Protein AF-A0A933L373-F1 (afdb_monomer_lite)

Secondary structure (DSSP, 8-state):
----------------EEEPPPSSHHHHHHHHHHHHHH----STTPEEEEEEEEEEEEE-S-TTSSS--EEEEEEEEEEEEEE-TTS-EEEEEEEEEEEEEEE-S-HHHHHHHHHHHHHHHHHHHHHHHHHHHHHHHH-

Organism: NCBI:txid1228055

Sequence (139 aa):
MTPVYGNYGLGAHRVQVAYDAPNNRLEQVIYNDLALKLGKDQGEGAAKLSVSASQATRALTNDTVTSPAAQRQMTVTARVTLVGPDGQVLYSGTLSQSADYTL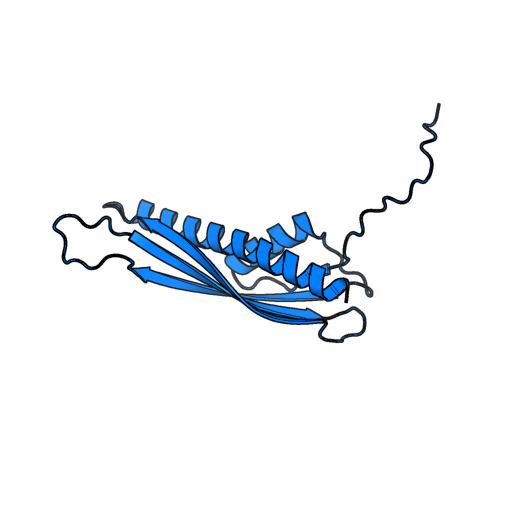GAQAFANQEAAANAAENAAKLLADTIRLEALAALVR

InterPro domains:
  IPR007485 LPS-assembly lipoprotein LptE [PF04390] (14-129)

Structure (mmCIF, N/CA/C/O backbone):
data_AF-A0A933L373-F1
#
_entry.id   AF-A0A933L373-F1
#
loop_
_atom_site.group_PDB
_atom_site.id
_atom_site.type_symbol
_atom_site.label_atom_id
_atom_site.label_alt_id
_atom_site.label_comp_id
_atom_site.label_asym_id
_atom_site.label_entity_id
_atom_site.label_seq_id
_atom_site.pdbx_PDB_ins_code
_atom_site.Cartn_x
_atom_site.Cartn_y
_atom_site.Cartn_z
_atom_site.occupancy
_atom_site.B_iso_or_equiv
_atom_site.auth_seq_id
_atom_site.auth_comp_id
_atom_site.auth_asym_id
_atom_site.auth_atom_id
_atom_site.pdbx_PDB_model_num
ATOM 1 N N . MET A 1 1 ? -25.864 38.386 8.464 1.00 39.56 1 MET A N 1
ATOM 2 C CA . MET A 1 1 ? -26.497 37.222 7.812 1.00 39.56 1 MET A CA 1
ATOM 3 C C . MET A 1 1 ? -25.599 36.021 8.031 1.00 39.56 1 MET A C 1
ATOM 5 O O . MET A 1 1 ? -24.510 35.983 7.480 1.00 39.56 1 MET A O 1
ATOM 9 N N . THR A 1 2 ? -26.002 35.111 8.908 1.00 52.22 2 THR A N 1
ATOM 10 C CA . THR A 1 2 ? -25.317 33.845 9.187 1.00 52.22 2 THR A CA 1
ATOM 11 C C . THR A 1 2 ? -26.071 32.741 8.452 1.00 52.22 2 THR A C 1
ATOM 13 O O . THR A 1 2 ? -27.293 32.666 8.600 1.00 52.22 2 THR A O 1
ATOM 16 N N . PRO A 1 3 ? -25.419 31.915 7.617 1.00 51.16 3 PRO A N 1
ATOM 17 C CA . PRO A 1 3 ? -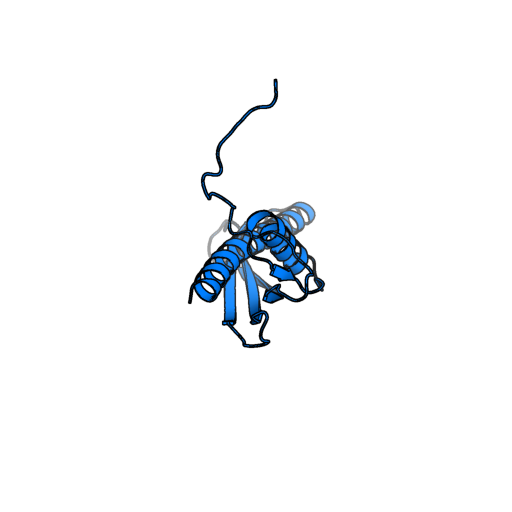26.137 30.853 6.938 1.00 51.16 3 PRO A CA 1
ATOM 18 C C . PRO A 1 3 ? -26.542 29.778 7.949 1.00 51.16 3 PRO A C 1
ATOM 20 O O . PRO A 1 3 ? -25.711 29.099 8.548 1.00 51.16 3 PRO A O 1
ATOM 23 N N . VAL A 1 4 ? -27.857 29.658 8.115 1.00 49.53 4 VAL A N 1
ATOM 24 C CA . VAL A 1 4 ? -28.554 28.538 8.739 1.00 49.53 4 VAL A CA 1
ATOM 25 C C . VAL A 1 4 ? -28.604 27.425 7.696 1.00 49.53 4 VAL A C 1
ATOM 27 O O . VAL A 1 4 ? -29.513 27.384 6.872 1.00 49.53 4 VAL A O 1
ATOM 30 N N . TYR A 1 5 ? -27.614 26.535 7.710 1.00 46.94 5 TYR A N 1
ATOM 31 C CA . TYR A 1 5 ? -27.787 25.202 7.143 1.00 46.94 5 TYR A CA 1
ATOM 32 C C . TYR A 1 5 ? -27.961 24.233 8.292 1.00 46.94 5 TYR A C 1
ATOM 34 O O . TYR A 1 5 ? -27.081 24.044 9.131 1.00 46.94 5 TYR A O 1
ATOM 42 N N . GLY A 1 6 ? -29.173 23.692 8.336 1.00 38.34 6 GLY A N 1
ATOM 43 C CA . GLY A 1 6 ? -29.575 22.669 9.266 1.00 38.34 6 GLY A CA 1
ATOM 44 C C . GLY A 1 6 ? -28.588 21.513 9.270 1.00 38.34 6 GLY A C 1
ATOM 45 O O . GLY A 1 6 ? -28.126 21.037 8.235 1.00 38.34 6 GLY A O 1
ATOM 46 N N . ASN A 1 7 ? -28.323 21.093 10.495 1.00 47.06 7 ASN A N 1
ATOM 47 C CA . ASN A 1 7 ? -27.933 19.769 10.924 1.00 47.06 7 ASN A CA 1
ATOM 48 C C . ASN A 1 7 ? -28.690 18.668 10.149 1.00 47.06 7 ASN A C 1
ATOM 50 O O . ASN A 1 7 ? -29.680 18.124 10.630 1.00 47.06 7 ASN A O 1
ATOM 54 N N . TYR A 1 8 ? -28.221 18.347 8.946 1.00 43.00 8 TYR A N 1
ATOM 55 C CA . TYR A 1 8 ? -28.430 17.052 8.319 1.00 43.00 8 TYR A CA 1
ATOM 56 C C . TYR A 1 8 ? -27.167 16.244 8.587 1.00 43.00 8 TYR A C 1
ATOM 58 O O . TYR A 1 8 ? -26.082 16.621 8.146 1.00 43.00 8 TYR A O 1
ATOM 66 N N . GLY A 1 9 ? -27.317 15.176 9.372 1.00 46.06 9 GLY A N 1
ATOM 67 C CA . GLY A 1 9 ? -26.273 14.240 9.776 1.00 46.06 9 GLY A CA 1
ATOM 68 C C . GLY A 1 9 ? -25.569 13.577 8.595 1.00 46.06 9 GLY A C 1
ATOM 69 O O . GLY A 1 9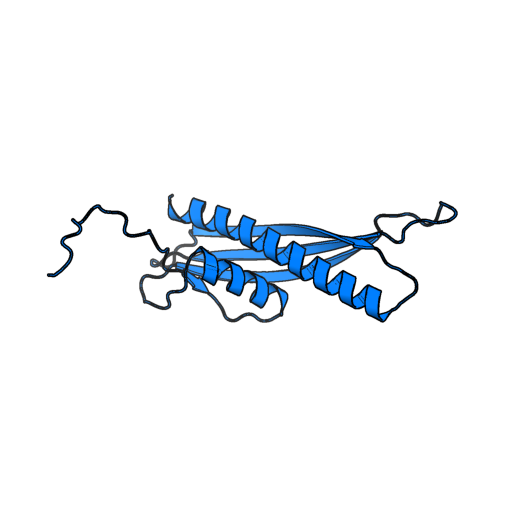 ? -25.813 12.422 8.275 1.00 46.06 9 GLY A O 1
ATOM 70 N N . LEU A 1 10 ? -24.652 14.318 7.988 1.00 42.75 10 LEU A N 1
ATOM 71 C CA . LEU A 1 10 ? -23.608 13.851 7.087 1.00 42.75 10 LEU A CA 1
ATOM 72 C C . LEU A 1 10 ? -22.263 14.274 7.682 1.00 42.75 10 LEU A C 1
ATOM 74 O O . LEU A 1 10 ? -21.397 14.836 7.014 1.00 42.75 10 LEU A O 1
ATOM 78 N N . GLY A 1 11 ? -22.092 14.025 8.982 1.00 41.50 11 GLY A N 1
ATOM 79 C CA . GLY A 1 11 ? -20.763 13.883 9.544 1.00 41.50 11 GLY A CA 1
ATOM 80 C C . GLY A 1 11 ? -20.151 12.685 8.842 1.00 41.50 11 GLY A C 1
ATOM 81 O O . GLY A 1 11 ? -20.483 11.546 9.170 1.00 41.50 11 GLY A O 1
ATOM 82 N N . ALA A 1 12 ? -19.345 12.948 7.812 1.00 47.59 12 ALA A N 1
ATOM 83 C CA . ALA A 1 12 ? -18.461 11.961 7.223 1.00 47.59 12 ALA A CA 1
ATOM 84 C C . ALA A 1 12 ? -17.892 11.139 8.379 1.00 47.59 12 ALA A C 1
ATOM 86 O O . ALA A 1 12 ? -17.247 11.716 9.260 1.00 47.59 12 ALA A O 1
ATOM 87 N N . HIS A 1 13 ? -18.202 9.841 8.423 1.00 48.91 13 HIS A N 1
ATOM 88 C CA . HIS A 1 13 ? -17.555 8.902 9.330 1.00 48.91 13 HIS A CA 1
ATOM 89 C C . HIS A 1 13 ? -16.083 8.857 8.910 1.00 48.91 13 HIS A C 1
ATOM 91 O O . HIS A 1 13 ? -15.649 7.967 8.185 1.00 48.91 13 HIS A O 1
ATOM 97 N N . ARG A 1 14 ? -15.325 9.898 9.270 1.00 58.38 14 ARG A N 1
ATOM 98 C CA . ARG A 1 14 ? -13.876 9.901 9.196 1.00 58.38 14 ARG A CA 1
ATOM 99 C C . ARG A 1 14 ? -13.462 8.864 10.209 1.00 58.38 14 ARG A C 1
ATOM 101 O O . ARG A 1 14 ? -13.594 9.081 11.411 1.00 58.38 14 ARG A O 1
ATOM 108 N N . VAL A 1 15 ? -13.070 7.712 9.690 1.00 65.75 15 VAL A N 1
ATOM 109 C CA . VAL A 1 15 ? -12.540 6.642 10.507 1.00 65.75 15 VAL A CA 1
ATOM 110 C C . VAL A 1 15 ? -11.288 7.194 11.173 1.00 65.75 15 VAL A C 1
ATOM 112 O O . VAL A 1 15 ? -10.361 7.652 10.506 1.00 65.75 15 VAL A O 1
ATOM 115 N N . GLN A 1 16 ? -11.284 7.190 12.498 1.00 77.06 16 GLN A N 1
ATOM 116 C CA . GLN A 1 16 ? -10.113 7.571 13.269 1.00 77.06 16 GLN A CA 1
ATOM 117 C C . GLN A 1 16 ? -9.105 6.428 13.149 1.00 77.06 16 GLN A C 1
ATOM 119 O O . GLN A 1 16 ? -9.263 5.394 13.796 1.00 77.06 16 GLN A O 1
ATOM 124 N N . VAL A 1 17 ? -8.124 6.582 12.256 1.00 84.75 17 VAL A N 1
ATOM 125 C CA . VAL A 1 17 ? -7.064 5.590 12.034 1.00 84.75 17 VAL A CA 1
ATOM 126 C C . VAL A 1 17 ? -5.708 6.197 12.371 1.00 84.75 17 VAL A C 1
ATOM 128 O O . VAL A 1 17 ? -5.315 7.221 11.800 1.00 84.75 17 VAL A O 1
ATOM 131 N N . ALA A 1 18 ? -4.990 5.530 13.268 1.00 90.00 18 ALA A N 1
ATOM 132 C CA . ALA A 1 18 ? -3.587 5.771 13.559 1.00 90.00 18 ALA A CA 1
ATOM 133 C C . ALA A 1 18 ? -2.726 4.848 12.688 1.00 90.00 18 ALA A C 1
ATOM 135 O O . ALA A 1 18 ? -3.032 3.668 12.536 1.00 90.00 18 ALA A O 1
ATOM 136 N N . TYR A 1 19 ? -1.634 5.367 12.132 1.00 90.44 19 TYR A N 1
ATOM 137 C CA . TYR A 1 19 ? -0.719 4.603 11.276 1.00 90.44 19 TYR A CA 1
ATOM 138 C C . TYR A 1 19 ? 0.641 4.473 11.954 1.00 90.44 19 TYR A C 1
ATOM 140 O O . TYR A 1 19 ? 1.120 5.436 12.560 1.00 90.44 19 TYR A O 1
ATOM 148 N N . ASP A 1 20 ? 1.283 3.314 11.817 1.00 90.38 20 ASP A N 1
ATOM 149 C CA . ASP A 1 20 ? 2.674 3.148 12.245 1.00 90.38 20 ASP A CA 1
ATOM 150 C C . ASP A 1 20 ? 3.649 3.978 11.394 1.00 90.38 20 ASP A C 1
ATOM 152 O O . ASP A 1 20 ? 3.341 4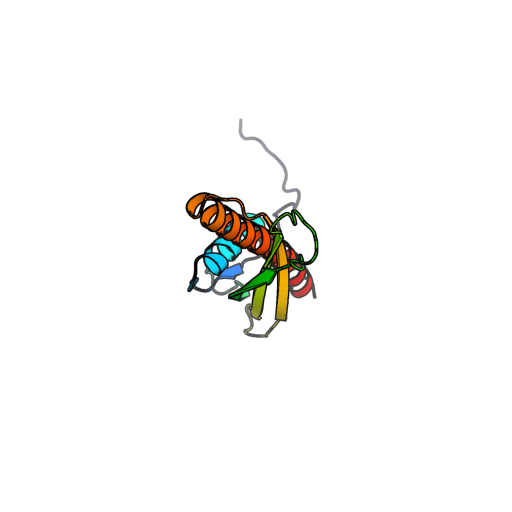.444 10.293 1.00 90.38 20 ASP A O 1
ATOM 156 N N . ALA A 1 21 ? 4.863 4.167 11.913 1.00 89.94 21 ALA A N 1
ATOM 157 C CA . ALA A 1 21 ? 5.930 4.805 11.155 1.00 89.94 21 ALA A CA 1
ATOM 158 C C . ALA A 1 21 ? 6.338 3.918 9.957 1.00 89.94 21 ALA A C 1
ATOM 160 O O . ALA A 1 21 ? 6.596 2.728 10.151 1.00 89.94 21 ALA A O 1
ATOM 161 N N . PRO A 1 22 ? 6.418 4.466 8.728 1.00 91.94 22 PRO A N 1
ATOM 162 C CA . PRO A 1 22 ? 6.892 3.709 7.575 1.00 91.94 22 PRO A CA 1
ATOM 163 C C . PRO A 1 22 ? 8.391 3.422 7.685 1.00 91.94 22 PRO A C 1
ATOM 165 O O . PRO A 1 22 ? 9.183 4.319 7.969 1.00 91.94 22 PRO A O 1
ATOM 168 N N . ASN A 1 23 ? 8.784 2.190 7.375 1.00 93.31 23 ASN A N 1
ATOM 169 C CA . ASN A 1 23 ? 10.180 1.746 7.334 1.00 93.31 23 ASN A CA 1
ATOM 170 C C . ASN A 1 23 ? 10.784 1.850 5.930 1.00 93.31 23 ASN A C 1
ATOM 172 O O . ASN A 1 23 ? 12.003 1.825 5.770 1.00 93.31 23 ASN A O 1
ATOM 176 N N . ASN A 1 24 ? 9.945 1.941 4.895 1.00 93.38 24 ASN A N 1
ATOM 177 C CA . ASN A 1 24 ? 10.385 2.060 3.510 1.00 93.38 24 ASN A CA 1
ATOM 178 C C . ASN A 1 24 ? 9.451 2.950 2.674 1.00 93.38 24 ASN A C 1
ATOM 180 O O . ASN A 1 24 ? 8.378 3.372 3.111 1.00 93.38 24 ASN A O 1
ATOM 184 N N . ARG A 1 25 ? 9.876 3.236 1.438 1.00 92.56 25 ARG A N 1
ATOM 185 C CA . ARG A 1 25 ? 9.143 4.098 0.504 1.00 92.56 25 ARG A CA 1
ATOM 186 C C . ARG A 1 25 ? 7.758 3.551 0.141 1.00 92.56 25 ARG A C 1
ATOM 188 O O . ARG A 1 25 ? 6.831 4.342 0.011 1.00 92.56 25 ARG A O 1
ATOM 195 N N . LEU A 1 26 ? 7.598 2.236 -0.002 1.00 92.44 26 LEU A N 1
ATOM 196 C CA . LEU A 1 26 ? 6.309 1.625 -0.347 1.00 92.44 26 LEU A CA 1
ATOM 197 C C . LEU A 1 26 ? 5.304 1.799 0.788 1.00 92.44 26 LEU A C 1
ATOM 199 O O . LEU A 1 26 ? 4.180 2.224 0.548 1.00 92.44 26 LEU A O 1
ATOM 203 N N . GLU A 1 27 ? 5.729 1.538 2.025 1.00 94.06 27 GLU A N 1
ATOM 204 C CA . GLU A 1 27 ? 4.922 1.771 3.226 1.00 94.06 27 GLU A CA 1
ATOM 205 C C . GLU A 1 27 ? 4.527 3.245 3.333 1.00 94.06 27 GLU A C 1
ATOM 207 O O . GLU A 1 27 ? 3.367 3.555 3.585 1.00 94.06 27 GLU A O 1
ATOM 212 N N . GLN A 1 28 ? 5.457 4.166 3.052 1.00 94.50 28 GLN A N 1
ATOM 213 C CA . GLN A 1 28 ? 5.161 5.598 3.029 1.00 94.50 28 GLN A CA 1
ATOM 214 C C . GLN A 1 28 ? 4.094 5.950 1.979 1.00 94.50 28 GLN A C 1
ATOM 216 O O . GLN A 1 28 ? 3.183 6.721 2.273 1.00 94.50 28 GLN A O 1
ATOM 221 N N . VAL A 1 29 ? 4.190 5.400 0.764 1.00 94.44 29 VAL A N 1
ATOM 222 C CA . VAL A 1 29 ? 3.193 5.613 -0.300 1.00 94.44 29 VAL A CA 1
ATOM 223 C C . VAL A 1 29 ? 1.830 5.065 0.122 1.00 94.44 29 VAL A C 1
ATOM 225 O O . VAL A 1 29 ? 0.834 5.774 -0.013 1.00 94.44 29 VAL A O 1
ATOM 228 N N . ILE A 1 30 ? 1.791 3.854 0.687 1.00 92.69 30 ILE A N 1
ATOM 229 C CA . ILE A 1 30 ? 0.559 3.222 1.172 1.00 92.69 30 ILE A CA 1
ATOM 230 C C . ILE A 1 30 ? -0.079 4.066 2.279 1.00 92.69 30 ILE A C 1
ATOM 232 O O . ILE A 1 30 ? -1.253 4.412 2.183 1.00 92.69 30 ILE A O 1
ATOM 236 N N . TYR A 1 31 ? 0.679 4.456 3.306 1.00 94.00 31 TYR A N 1
ATOM 237 C CA . TYR A 1 31 ? 0.147 5.264 4.404 1.00 94.00 31 TYR A CA 1
ATOM 238 C C . TYR A 1 31 ? -0.299 6.652 3.965 1.00 94.00 31 TYR A C 1
ATOM 240 O O . TYR A 1 31 ? -1.310 7.134 4.463 1.00 94.00 31 TYR A O 1
ATOM 248 N N . ASN A 1 32 ? 0.411 7.299 3.039 1.00 92.75 32 ASN A N 1
ATOM 249 C CA . ASN A 1 32 ? -0.008 8.599 2.521 1.00 92.75 32 ASN A CA 1
ATOM 250 C C . ASN A 1 32 ? -1.347 8.497 1.783 1.00 92.75 32 ASN A C 1
ATOM 252 O O . ASN A 1 32 ? -2.228 9.326 2.006 1.00 92.75 32 ASN A O 1
ATOM 256 N N . ASP A 1 33 ? -1.516 7.479 0.938 1.00 92.31 33 ASP A N 1
ATOM 257 C CA . ASP A 1 33 ? -2.767 7.258 0.211 1.00 92.31 33 ASP A CA 1
ATOM 258 C C . ASP A 1 33 ? -3.929 6.932 1.167 1.00 92.31 33 ASP A C 1
ATOM 260 O O . ASP A 1 33 ? -5.008 7.522 1.073 1.00 92.31 33 ASP A O 1
ATOM 264 N N . LEU A 1 34 ? -3.684 6.076 2.163 1.00 90.62 34 LEU A N 1
ATOM 265 C CA . LEU A 1 34 ? -4.671 5.743 3.189 1.00 90.62 34 LEU A CA 1
ATOM 266 C C . LEU A 1 34 ? -5.033 6.949 4.058 1.00 90.62 34 LEU A C 1
ATOM 268 O O . LEU A 1 34 ? -6.214 7.211 4.259 1.00 90.62 34 LEU A O 1
ATOM 272 N N . ALA A 1 35 ? -4.054 7.728 4.515 1.00 89.75 35 ALA A N 1
ATOM 273 C CA . ALA A 1 35 ? -4.293 8.920 5.324 1.00 89.75 35 ALA A CA 1
ATOM 274 C C . ALA A 1 35 ? -5.102 9.983 4.566 1.00 89.75 35 ALA A C 1
ATOM 276 O O . ALA A 1 35 ? -5.935 10.660 5.169 1.00 89.75 35 ALA A O 1
ATOM 277 N N . LEU A 1 36 ? -4.904 10.109 3.249 1.00 88.88 36 LEU A N 1
ATOM 278 C CA . LEU A 1 36 ? -5.710 10.986 2.396 1.00 88.88 36 LEU A CA 1
ATOM 279 C C . LEU A 1 36 ? -7.165 10.506 2.276 1.00 88.88 36 LEU A C 1
ATOM 281 O O . LEU A 1 36 ? -8.074 11.333 2.230 1.00 88.88 36 LEU A O 1
ATOM 285 N N . LYS A 1 37 ? -7.395 9.187 2.220 1.00 87.44 37 LYS A N 1
ATOM 286 C CA . LYS A 1 37 ? -8.718 8.596 1.947 1.00 87.44 37 LYS A CA 1
ATOM 287 C C . LYS A 1 37 ? -9.541 8.280 3.200 1.00 87.44 37 LYS A C 1
ATOM 289 O O . LYS A 1 37 ? -10.756 8.450 3.172 1.00 87.44 37 LYS A O 1
ATOM 294 N N . LEU A 1 38 ? -8.913 7.790 4.265 1.00 84.56 38 LEU A N 1
ATOM 295 C CA . LEU A 1 38 ? -9.554 7.419 5.535 1.00 84.56 38 LEU A CA 1
ATOM 296 C C . LEU A 1 38 ? -9.453 8.532 6.585 1.00 84.56 38 LEU A C 1
ATOM 298 O O . LEU A 1 38 ? -10.280 8.600 7.490 1.00 84.56 38 LEU A O 1
ATOM 302 N N . GLY A 1 39 ? -8.485 9.435 6.430 1.00 83.12 39 GLY A N 1
ATOM 303 C CA . GLY A 1 39 ? -8.094 10.384 7.462 1.00 83.12 39 GLY A CA 1
ATOM 304 C C . GLY A 1 39 ? -6.960 9.838 8.328 1.00 83.12 39 GLY A C 1
ATOM 305 O O . GLY A 1 39 ? -6.531 8.690 8.191 1.00 83.12 39 GLY A O 1
ATOM 306 N N . LYS A 1 40 ? -6.451 10.701 9.207 1.00 81.38 40 LYS A N 1
ATOM 307 C CA . LYS A 1 40 ? -5.414 10.388 10.189 1.00 81.38 40 LYS A CA 1
ATOM 308 C C . LYS A 1 40 ? -5.845 10.940 11.537 1.00 81.38 40 LYS A C 1
ATOM 310 O O . LYS A 1 40 ? -6.094 12.139 11.643 1.00 81.38 40 LYS A O 1
ATOM 315 N N . ASP A 1 41 ? -5.894 10.072 12.536 1.00 78.75 41 ASP A N 1
ATOM 316 C CA . ASP A 1 41 ? -6.152 10.441 13.922 1.00 78.75 41 ASP A CA 1
ATOM 317 C C . ASP A 1 41 ? -5.155 9.714 14.831 1.00 78.75 41 ASP A C 1
ATOM 319 O O . ASP A 1 41 ? -4.789 8.572 14.573 1.00 78.75 41 ASP A O 1
ATOM 323 N N . GLN A 1 42 ? -4.662 10.407 15.850 1.00 69.50 42 GLN A N 1
ATOM 324 C CA . GLN A 1 42 ? -3.712 9.888 16.842 1.00 69.50 42 GLN A CA 1
ATOM 325 C C . GLN A 1 42 ? -4.342 9.872 18.246 1.00 69.50 42 GLN A C 1
ATOM 327 O O . GLN A 1 42 ? -3.630 9.711 19.236 1.00 69.50 42 GLN A O 1
ATOM 332 N N . GLY A 1 43 ? -5.654 10.111 18.345 1.00 69.94 43 GLY A N 1
ATOM 333 C CA . GLY A 1 43 ? -6.400 10.059 19.594 1.00 69.94 43 GLY A CA 1
ATOM 334 C C . GLY A 1 43 ? -6.524 8.644 20.161 1.00 69.94 43 GLY A C 1
ATOM 335 O O . GLY A 1 43 ? -6.408 7.648 19.453 1.00 69.94 43 GLY A O 1
ATOM 336 N N . GLU A 1 44 ? -6.818 8.567 21.456 1.00 63.66 44 GLU A N 1
ATOM 337 C CA . GLU A 1 44 ? -6.924 7.320 22.233 1.00 63.66 44 GLU A CA 1
ATOM 338 C C . GLU A 1 44 ? -8.068 6.394 21.759 1.00 63.66 44 GLU A C 1
ATOM 340 O O . GLU A 1 44 ? -8.102 5.219 22.104 1.00 63.66 44 GLU A O 1
ATOM 345 N N . GLY A 1 45 ? -8.985 6.910 20.930 1.00 72.12 45 GLY A N 1
ATOM 346 C CA . GLY A 1 45 ? -10.085 6.165 20.309 1.00 72.12 45 GLY A CA 1
ATOM 347 C C . GLY A 1 45 ? -9.833 5.702 18.868 1.00 72.12 45 GLY A C 1
ATOM 348 O O . GLY A 1 45 ? -10.760 5.194 18.240 1.00 72.12 45 GLY A O 1
ATOM 349 N N . ALA A 1 46 ? -8.630 5.897 18.317 1.00 83.12 46 ALA A N 1
ATOM 350 C CA . ALA A 1 46 ? -8.327 5.552 16.930 1.00 83.12 46 ALA A CA 1
ATOM 351 C C . ALA A 1 46 ? -7.935 4.073 16.770 1.00 83.12 46 ALA A C 1
ATOM 353 O O . ALA A 1 46 ? -7.136 3.536 17.536 1.00 83.12 46 ALA A O 1
ATOM 354 N N . ALA A 1 47 ? -8.440 3.424 15.718 1.00 87.00 47 ALA A N 1
ATOM 355 C CA . ALA A 1 47 ? -7.964 2.104 15.322 1.00 87.00 47 ALA A CA 1
ATOM 356 C C . ALA A 1 47 ? -6.533 2.214 14.776 1.00 87.00 47 ALA A C 1
ATOM 358 O O . ALA A 1 47 ? -6.226 3.102 13.981 1.00 87.00 47 ALA A O 1
ATOM 359 N N . LYS A 1 48 ? -5.644 1.310 15.175 1.00 91.12 48 LYS A N 1
ATOM 360 C CA . LYS A 1 48 ? -4.248 1.304 14.744 1.00 91.12 48 LYS A CA 1
ATOM 361 C C . LYS A 1 48 ? -4.053 0.390 13.535 1.00 91.12 48 LYS A C 1
ATOM 363 O O . LYS A 1 48 ? -4.297 -0.810 13.623 1.00 91.12 48 LYS A O 1
ATOM 368 N N . LEU A 1 49 ? -3.565 0.945 12.427 1.00 91.81 49 LEU A N 1
ATOM 369 C CA . LEU A 1 49 ? -3.213 0.221 11.211 1.00 91.81 49 LEU A CA 1
ATOM 370 C C . LEU A 1 49 ? -1.691 0.102 11.060 1.00 91.81 49 LEU A C 1
ATOM 372 O O . LEU A 1 49 ? -0.976 1.094 10.899 1.00 91.81 49 LEU A O 1
ATOM 376 N N . SER A 1 50 ? -1.220 -1.139 11.029 1.00 93.69 50 SER A N 1
ATOM 377 C CA . SER A 1 50 ? 0.171 -1.506 10.780 1.00 93.69 50 SER A CA 1
ATOM 378 C C . SER A 1 50 ? 0.287 -2.185 9.418 1.00 93.69 50 SER A C 1
ATOM 380 O O . SER A 1 50 ? -0.405 -3.165 9.139 1.00 93.69 50 SER A O 1
ATOM 382 N N . VAL A 1 51 ? 1.183 -1.683 8.574 1.00 94.31 51 VAL A N 1
ATOM 383 C CA . VAL A 1 51 ? 1.493 -2.220 7.246 1.00 94.31 51 VAL A CA 1
ATOM 384 C C . VAL A 1 51 ? 2.996 -2.453 7.147 1.00 94.31 51 VAL A C 1
ATOM 386 O O . VAL A 1 51 ? 3.789 -1.549 7.394 1.00 94.31 51 VAL A O 1
ATOM 389 N N . SER A 1 52 ? 3.384 -3.661 6.746 1.00 95.44 52 SER A N 1
ATOM 390 C CA . SER A 1 52 ? 4.762 -3.991 6.382 1.00 95.44 52 SER A CA 1
ATOM 391 C C . SER A 1 52 ? 4.798 -4.478 4.942 1.00 95.44 52 SER A C 1
ATOM 393 O O . SER A 1 52 ? 4.173 -5.494 4.634 1.00 95.44 52 SER A O 1
ATOM 395 N N . ALA A 1 53 ? 5.491 -3.750 4.064 1.00 93.19 53 ALA A N 1
ATOM 396 C CA . ALA A 1 53 ? 5.461 -3.988 2.621 1.00 93.19 53 ALA A CA 1
ATOM 397 C C . ALA A 1 53 ? 6.829 -4.387 2.056 1.00 93.19 53 ALA A C 1
ATOM 399 O O . ALA A 1 53 ? 7.862 -3.832 2.426 1.00 93.19 53 ALA A O 1
ATOM 400 N N . SER A 1 54 ? 6.819 -5.319 1.105 1.00 92.81 54 SER A N 1
ATOM 401 C CA . SER A 1 54 ? 7.976 -5.762 0.329 1.00 92.81 54 SER A CA 1
ATOM 402 C C . SER A 1 54 ? 7.643 -5.807 -1.164 1.00 92.81 54 SER A C 1
ATOM 404 O O . SER A 1 54 ? 6.477 -5.880 -1.554 1.00 92.81 54 SER A O 1
ATOM 406 N N . GLN A 1 55 ? 8.670 -5.753 -2.012 1.00 91.50 55 GLN A N 1
ATOM 407 C CA . GLN A 1 55 ? 8.525 -5.832 -3.466 1.00 91.50 55 GLN A CA 1
ATOM 408 C C . GLN A 1 55 ? 9.359 -6.970 -4.053 1.00 91.50 55 GLN A C 1
ATOM 410 O O . GLN A 1 55 ? 10.456 -7.262 -3.578 1.00 91.50 55 GLN A O 1
ATOM 415 N N . ALA A 1 56 ? 8.850 -7.575 -5.120 1.00 90.00 56 ALA A N 1
ATOM 416 C CA . ALA A 1 56 ? 9.531 -8.588 -5.909 1.00 90.00 56 ALA A CA 1
ATOM 417 C C . ALA A 1 56 ? 9.302 -8.333 -7.401 1.00 90.00 56 ALA A C 1
ATOM 419 O O . ALA A 1 56 ? 8.245 -7.858 -7.811 1.00 90.00 56 ALA A O 1
ATOM 420 N N . THR A 1 57 ? 10.285 -8.674 -8.229 1.00 87.81 57 THR A N 1
ATOM 421 C CA . THR A 1 57 ? 10.191 -8.542 -9.686 1.00 87.81 57 THR A CA 1
ATOM 422 C C . THR A 1 57 ? 10.348 -9.902 -10.347 1.00 87.81 57 THR A C 1
ATOM 424 O O . THR A 1 57 ? 11.233 -10.668 -9.970 1.00 87.81 57 THR A O 1
ATOM 427 N N . ARG A 1 58 ? 9.540 -10.181 -11.373 1.00 87.38 58 ARG A N 1
ATOM 428 C CA . ARG A 1 58 ? 9.697 -11.357 -12.242 1.00 87.38 58 ARG A CA 1
ATOM 429 C C . ARG A 1 58 ? 9.642 -10.982 -13.721 1.00 87.38 58 ARG A C 1
ATOM 431 O O . ARG A 1 58 ? 8.959 -10.029 -14.088 1.00 87.38 58 ARG A O 1
ATOM 438 N N . ALA A 1 59 ? 10.357 -11.721 -14.564 1.00 81.38 59 ALA A N 1
ATOM 439 C CA . ALA A 1 59 ? 10.216 -11.614 -16.016 1.00 81.38 59 ALA A CA 1
ATOM 440 C C . ALA A 1 59 ? 8.904 -12.278 -16.461 1.00 81.38 59 ALA A C 1
ATOM 442 O O . ALA A 1 59 ? 8.549 -13.335 -15.940 1.00 81.38 59 ALA A O 1
ATOM 443 N N . LEU A 1 60 ? 8.183 -11.642 -17.389 1.00 77.38 60 LEU A N 1
ATOM 444 C CA . LEU A 1 60 ? 6.952 -12.190 -17.973 1.00 77.38 60 LEU A CA 1
ATOM 445 C C . LEU A 1 60 ? 7.185 -12.827 -19.348 1.00 77.38 60 LEU A C 1
ATOM 447 O O . LEU A 1 60 ? 6.357 -13.612 -19.805 1.00 77.38 60 LEU A O 1
ATOM 451 N N . THR A 1 61 ? 8.299 -12.506 -20.004 1.00 68.00 61 THR A N 1
ATOM 452 C CA . THR A 1 61 ? 8.657 -13.038 -21.320 1.00 68.00 61 THR A CA 1
ATOM 453 C C . THR A 1 61 ? 9.809 -14.036 -21.211 1.00 68.00 61 THR A C 1
ATOM 455 O O . THR A 1 61 ? 10.726 -13.858 -20.411 1.00 68.00 61 THR A O 1
ATOM 458 N N . ASN A 1 62 ? 9.735 -15.108 -22.006 1.00 57.03 62 ASN A N 1
ATOM 459 C CA . ASN A 1 62 ? 10.847 -16.030 -22.238 1.00 57.03 62 ASN A CA 1
ATOM 460 C C . ASN A 1 62 ? 11.611 -15.569 -23.488 1.00 57.03 62 ASN A C 1
ATOM 462 O O . ASN A 1 62 ? 10.987 -15.202 -24.485 1.00 57.03 62 ASN A O 1
ATOM 466 N N . ASP A 1 63 ? 12.944 -15.638 -23.459 1.00 53.91 63 ASP A N 1
ATOM 467 C CA . ASP A 1 63 ? 13.867 -15.154 -24.508 1.00 53.91 63 ASP A CA 1
ATOM 468 C C . ASP A 1 63 ? 13.793 -15.925 -25.850 1.00 53.91 63 ASP A C 1
ATOM 470 O O . ASP A 1 63 ? 14.684 -15.839 -26.690 1.00 53.91 63 ASP A O 1
ATOM 474 N N . THR A 1 64 ? 12.739 -16.710 -26.086 1.00 52.22 64 THR A N 1
ATOM 475 C CA . THR A 1 64 ? 12.606 -17.612 -27.245 1.00 52.22 64 THR A CA 1
ATOM 476 C C . THR A 1 64 ? 12.066 -16.930 -28.510 1.00 52.22 64 THR A C 1
ATOM 478 O O . THR A 1 64 ? 11.907 -17.587 -29.536 1.00 52.22 64 THR A O 1
ATOM 481 N N . VAL A 1 65 ? 11.772 -15.626 -28.465 1.00 54.72 65 VAL A N 1
ATOM 482 C CA . VAL A 1 65 ? 11.235 -14.850 -29.599 1.00 54.72 65 VAL A CA 1
ATOM 483 C C . VAL A 1 65 ? 12.245 -13.777 -30.003 1.00 54.72 65 VAL A C 1
ATOM 485 O O . VAL A 1 65 ? 12.863 -13.167 -29.148 1.00 54.72 65 VAL A O 1
ATOM 488 N N . THR A 1 66 ? 12.418 -13.515 -31.300 1.00 50.69 66 THR A N 1
ATOM 489 C CA . THR A 1 66 ? 13.512 -12.701 -31.883 1.00 50.69 66 THR A CA 1
ATOM 490 C C . THR A 1 66 ? 13.506 -11.208 -31.496 1.00 50.69 66 THR A C 1
ATOM 492 O O . THR A 1 66 ? 14.428 -10.470 -31.837 1.00 50.69 66 THR A O 1
ATOM 495 N N . SER A 1 67 ? 12.477 -10.734 -30.790 1.00 51.75 67 SER A N 1
ATOM 496 C CA . SER A 1 67 ? 12.401 -9.403 -30.170 1.00 51.75 67 SER A CA 1
ATOM 497 C C . SER A 1 67 ? 11.329 -9.419 -29.076 1.00 51.75 67 SER A C 1
ATOM 499 O O . SER A 1 67 ? 10.229 -8.901 -29.285 1.00 51.75 67 SER A O 1
ATOM 501 N N . PRO A 1 68 ? 11.577 -10.057 -27.920 1.00 56.03 68 PRO A N 1
ATOM 502 C CA . PRO A 1 68 ? 10.646 -9.977 -26.812 1.00 56.03 68 PRO A CA 1
ATOM 503 C C . PRO A 1 68 ? 10.707 -8.538 -26.298 1.00 56.03 68 PRO A C 1
ATOM 505 O O . PRO A 1 68 ? 11.785 -8.040 -25.965 1.00 56.03 68 PRO A O 1
ATOM 508 N N . ALA A 1 69 ? 9.567 -7.854 -26.193 1.00 63.19 69 ALA A N 1
ATOM 509 C CA . ALA A 1 69 ? 9.507 -6.734 -25.265 1.00 63.19 69 ALA A CA 1
ATOM 510 C C . ALA A 1 69 ? 9.930 -7.295 -23.898 1.00 63.19 69 ALA A C 1
ATOM 512 O O . ALA A 1 69 ? 9.379 -8.302 -23.442 1.00 63.19 69 ALA A O 1
ATOM 513 N N . ALA A 1 70 ? 10.966 -6.722 -23.284 1.00 76.75 70 ALA A N 1
ATOM 514 C CA . ALA A 1 70 ? 11.509 -7.200 -22.016 1.00 76.75 70 ALA A CA 1
ATOM 515 C C . ALA A 1 70 ? 10.571 -6.784 -20.869 1.00 76.75 70 ALA A C 1
ATOM 517 O O . ALA A 1 70 ? 10.886 -5.926 -20.043 1.00 76.75 70 ALA A O 1
ATOM 518 N N . GLN A 1 71 ? 9.366 -7.354 -20.882 1.00 83.62 71 GLN A N 1
ATOM 519 C CA . GLN A 1 71 ? 8.290 -7.077 -19.952 1.00 83.62 71 GLN A CA 1
ATOM 520 C C . GLN A 1 71 ? 8.569 -7.780 -18.626 1.00 83.62 71 GLN A C 1
ATOM 522 O O . GLN A 1 71 ? 8.885 -8.973 -18.554 1.00 83.62 71 GLN A O 1
ATOM 527 N N . ARG A 1 72 ? 8.445 -7.015 -17.550 1.00 87.50 72 ARG A N 1
ATOM 528 C CA . ARG A 1 72 ? 8.608 -7.468 -16.179 1.00 87.50 72 ARG A CA 1
ATOM 529 C C . ARG A 1 72 ? 7.380 -7.096 -15.374 1.00 87.50 72 ARG A C 1
ATOM 531 O O . ARG A 1 72 ? 6.709 -6.108 -15.649 1.00 87.50 72 ARG A O 1
ATOM 538 N N . GLN A 1 73 ? 7.123 -7.891 -14.353 1.00 90.06 73 GLN A N 1
ATOM 539 C CA . GLN A 1 73 ? 6.066 -7.650 -13.394 1.00 90.06 73 GLN A CA 1
ATOM 540 C C . GLN A 1 73 ? 6.676 -7.312 -12.047 1.00 90.06 73 GLN A C 1
ATOM 542 O O . GLN A 1 73 ? 7.478 -8.080 -11.510 1.00 90.06 73 GLN A O 1
ATOM 547 N N . MET A 1 74 ? 6.278 -6.168 -11.507 1.00 93.25 74 MET A N 1
ATOM 548 C CA . MET A 1 74 ? 6.545 -5.757 -10.139 1.00 93.25 74 MET A CA 1
ATOM 549 C C . MET A 1 74 ? 5.373 -6.197 -9.268 1.00 93.25 74 MET A C 1
ATOM 551 O O . MET A 1 74 ? 4.236 -5.840 -9.545 1.00 93.25 74 MET A O 1
ATOM 555 N N . THR A 1 75 ? 5.636 -6.969 -8.220 1.00 94.25 75 THR A N 1
ATOM 556 C CA . THR A 1 75 ? 4.636 -7.394 -7.234 1.00 94.25 75 THR A CA 1
ATOM 557 C C . THR A 1 75 ? 4.985 -6.785 -5.889 1.00 94.25 75 THR A C 1
ATOM 559 O O . THR A 1 75 ? 6.090 -6.989 -5.392 1.00 94.25 75 THR A O 1
ATOM 562 N N . VAL A 1 76 ? 4.044 -6.064 -5.290 1.00 94.69 76 VAL A N 1
ATOM 563 C CA . VAL A 1 76 ? 4.145 -5.538 -3.929 1.00 94.69 76 VAL A CA 1
ATOM 564 C C . VAL A 1 76 ? 3.270 -6.395 -3.030 1.00 94.69 76 VAL A C 1
ATOM 566 O O . VAL A 1 76 ? 2.092 -6.600 -3.314 1.00 94.69 76 VAL A O 1
ATOM 569 N N . THR A 1 77 ? 3.852 -6.910 -1.952 1.00 94.94 77 THR A N 1
ATOM 570 C CA . THR A 1 77 ? 3.161 -7.705 -0.933 1.00 94.94 77 THR A CA 1
ATOM 571 C C . THR A 1 77 ? 3.200 -6.949 0.381 1.00 94.94 77 THR A C 1
ATOM 573 O O . THR A 1 77 ? 4.266 -6.502 0.794 1.00 94.94 77 THR A O 1
ATOM 576 N N . ALA A 1 78 ? 2.062 -6.823 1.054 1.00 94.50 78 ALA A N 1
ATOM 577 C CA . ALA A 1 78 ? 1.968 -6.211 2.367 1.00 94.50 78 ALA A CA 1
ATOM 578 C C . ALA A 1 78 ? 1.330 -7.158 3.379 1.00 94.50 78 ALA A C 1
ATOM 580 O O . ALA A 1 78 ? 0.273 -7.739 3.127 1.00 94.50 78 ALA A O 1
ATOM 581 N N . ARG A 1 79 ? 1.948 -7.261 4.556 1.00 95.56 79 ARG A N 1
ATOM 582 C CA . ARG A 1 79 ? 1.300 -7.786 5.757 1.00 95.56 79 ARG A CA 1
ATOM 583 C C . ARG A 1 79 ? 0.614 -6.632 6.469 1.00 95.56 79 ARG A C 1
ATOM 585 O O . ARG A 1 79 ? 1.241 -5.603 6.714 1.00 95.56 79 ARG A O 1
ATOM 592 N N . VAL A 1 80 ? -0.657 -6.817 6.789 1.00 94.50 80 VAL A N 1
ATOM 593 C CA . VAL A 1 80 ? -1.525 -5.774 7.329 1.00 94.50 80 VAL A CA 1
ATOM 594 C C . VAL A 1 80 ? -2.149 -6.271 8.617 1.00 94.50 80 VAL A C 1
ATOM 596 O O . VAL A 1 80 ? -2.641 -7.398 8.663 1.00 94.50 80 VAL A O 1
ATOM 599 N N . THR A 1 81 ? -2.150 -5.419 9.633 1.00 94.44 81 THR A N 1
ATOM 600 C CA . THR A 1 81 ? -2.840 -5.656 10.899 1.00 94.44 81 THR A CA 1
ATOM 601 C C . THR A 1 81 ? -3.597 -4.393 11.283 1.00 94.44 81 THR A C 1
ATOM 603 O O . THR A 1 81 ? -3.007 -3.319 11.356 1.00 94.44 81 THR A O 1
ATOM 606 N N . LEU A 1 82 ? -4.898 -4.526 11.523 1.00 91.69 82 LEU A N 1
ATOM 607 C CA . LEU A 1 82 ? -5.767 -3.483 12.050 1.00 91.69 82 LEU A CA 1
ATOM 608 C C . LEU A 1 82 ? -6.191 -3.873 13.463 1.00 91.69 82 LEU A C 1
ATOM 610 O O . LEU A 1 82 ? -6.781 -4.934 13.672 1.00 91.69 82 LEU A O 1
ATOM 614 N N . VAL A 1 83 ? -5.899 -3.000 14.417 1.00 92.38 83 VAL A N 1
ATOM 615 C CA . VAL A 1 83 ? -6.249 -3.154 15.827 1.00 92.38 83 VAL A CA 1
ATOM 616 C C . VAL A 1 83 ? -7.280 -2.092 16.187 1.00 92.38 83 VAL A C 1
ATOM 618 O O . VAL A 1 83 ? -7.089 -0.919 15.876 1.00 92.38 83 VAL A O 1
ATOM 621 N N . GLY A 1 84 ? -8.384 -2.497 16.802 1.00 88.38 84 GLY A N 1
ATOM 622 C CA . GLY A 1 84 ? -9.437 -1.603 17.260 1.00 88.38 84 GLY A CA 1
ATOM 623 C C . GLY A 1 84 ? -9.011 -0.760 18.468 1.00 88.38 84 GLY A C 1
ATOM 624 O O . GLY A 1 84 ? -7.962 -1.013 19.067 1.00 88.38 84 GLY A O 1
ATOM 625 N N . PRO A 1 85 ? -9.826 0.232 18.860 1.00 84.94 85 PRO A N 1
ATOM 626 C CA . PRO A 1 85 ? -9.546 1.087 20.020 1.00 84.94 85 PRO A CA 1
ATOM 627 C C . PRO A 1 85 ? -9.499 0.313 21.347 1.00 84.94 85 PRO A C 1
ATOM 629 O O . PRO A 1 85 ? -8.861 0.730 22.305 1.00 84.94 85 PRO A O 1
ATOM 632 N N . ASP A 1 86 ? -10.167 -0.837 21.396 1.00 84.81 86 ASP A N 1
ATOM 633 C CA . ASP A 1 86 ? -10.196 -1.772 22.519 1.00 84.81 86 ASP A CA 1
ATOM 634 C C . ASP A 1 86 ? -8.987 -2.726 22.554 1.00 84.81 86 ASP A C 1
ATOM 636 O O . ASP A 1 86 ? -8.885 -3.575 23.440 1.00 84.81 86 ASP A O 1
ATOM 640 N N . GLY A 1 87 ? -8.067 -2.604 21.591 1.00 84.94 87 GLY A N 1
ATOM 641 C CA . GLY A 1 87 ? -6.890 -3.458 21.464 1.00 84.94 87 GLY A CA 1
ATOM 642 C C . GLY A 1 87 ? -7.155 -4.799 20.774 1.00 84.94 87 GLY A C 1
ATOM 643 O O . GLY A 1 87 ? -6.226 -5.600 20.645 1.00 84.94 87 GLY A O 1
ATOM 644 N N . GLN A 1 88 ? -8.380 -5.067 20.306 1.00 89.81 88 GLN A N 1
ATOM 645 C CA . GLN A 1 88 ? -8.685 -6.299 19.578 1.00 89.81 88 GLN A CA 1
ATOM 646 C C . GLN A 1 88 ? -8.213 -6.222 18.127 1.00 89.81 88 GLN A C 1
ATOM 648 O O . GLN A 1 88 ? -8.295 -5.184 17.476 1.00 89.81 88 GLN A O 1
ATOM 653 N N . VAL A 1 89 ? -7.734 -7.339 17.580 1.00 92.25 89 VAL A N 1
ATOM 654 C CA . VAL A 1 89 ? -7.373 -7.412 16.159 1.00 92.25 89 VAL A CA 1
ATOM 655 C C . VAL A 1 89 ? -8.654 -7.515 15.333 1.00 92.25 89 VAL A C 1
ATOM 657 O O . VAL A 1 89 ? -9.287 -8.567 15.297 1.00 92.25 89 VAL A O 1
ATOM 660 N N . LEU A 1 90 ? -9.016 -6.428 14.651 1.00 90.19 90 LEU A N 1
ATOM 661 C CA . LEU A 1 90 ? -10.170 -6.376 13.748 1.00 90.19 90 LEU A CA 1
ATOM 662 C C . LEU A 1 90 ? -9.869 -7.079 12.422 1.00 90.19 90 LEU A C 1
ATOM 664 O O . LEU A 1 90 ? -10.738 -7.713 11.827 1.00 90.19 90 LEU A O 1
ATOM 668 N N . TYR A 1 91 ? -8.621 -6.979 11.960 1.00 91.81 91 TYR A N 1
ATOM 669 C CA . TYR A 1 91 ? -8.165 -7.632 10.740 1.00 91.81 91 TYR A CA 1
ATOM 670 C C . TYR A 1 91 ? -6.670 -7.935 10.801 1.00 91.81 91 TYR A C 1
ATOM 672 O O . TYR A 1 91 ? -5.873 -7.118 11.258 1.00 91.81 91 TYR A O 1
ATOM 680 N N . SER A 1 92 ? -6.270 -9.098 10.293 1.00 94.12 92 SER A N 1
ATOM 681 C CA . SER A 1 92 ? -4.871 -9.389 9.998 1.00 94.12 92 SER A CA 1
ATOM 682 C C . SER A 1 92 ? -4.784 -10.283 8.772 1.00 94.12 92 SER A C 1
ATOM 684 O O . SER A 1 92 ? -5.486 -11.288 8.676 1.00 94.12 92 SER A O 1
ATOM 686 N N . GLY A 1 93 ? -3.931 -9.914 7.823 1.00 93.69 93 GLY A N 1
ATOM 687 C CA . GLY A 1 93 ? -3.832 -10.620 6.557 1.00 93.69 93 GLY A CA 1
ATOM 688 C C . GLY A 1 93 ? -2.607 -10.232 5.751 1.00 93.69 93 GLY A C 1
ATOM 689 O O . GLY A 1 93 ? -1.825 -9.353 6.116 1.00 93.69 93 GLY A O 1
ATOM 690 N N . THR A 1 94 ? -2.416 -10.930 4.638 1.00 95.25 94 THR A N 1
ATOM 691 C CA . THR A 1 94 ? -1.398 -10.598 3.640 1.00 95.25 94 THR A CA 1
ATOM 692 C C . THR A 1 94 ? -2.092 -10.334 2.319 1.00 95.25 94 THR A C 1
ATOM 694 O O . THR A 1 94 ? -2.883 -11.150 1.858 1.00 95.25 94 THR A O 1
ATOM 697 N N . LEU A 1 95 ? -1.800 -9.178 1.736 1.00 94.06 95 LEU A N 1
ATOM 698 C CA . LEU A 1 95 ? -2.380 -8.698 0.491 1.00 94.06 95 LEU A CA 1
ATOM 699 C C . LEU A 1 95 ? -1.252 -8.444 -0.506 1.00 94.06 95 LEU A C 1
ATOM 701 O O . LEU A 1 95 ? -0.158 -8.032 -0.121 1.00 94.06 95 LEU A O 1
ATOM 705 N N . SER A 1 96 ? -1.508 -8.669 -1.789 1.00 94.12 96 SER A N 1
ATOM 706 C CA . SER A 1 96 ? -0.523 -8.427 -2.842 1.00 94.12 96 SER A CA 1
ATOM 707 C C . SER A 1 96 ? -1.168 -7.823 -4.075 1.00 94.12 96 SER A C 1
ATOM 709 O O . SER A 1 96 ? -2.253 -8.246 -4.466 1.00 94.12 96 SER A O 1
ATOM 711 N N . GLN A 1 97 ? -0.476 -6.885 -4.711 1.00 95.38 97 GLN A N 1
ATOM 712 C CA . GLN A 1 97 ? -0.860 -6.305 -5.994 1.00 95.38 97 GLN A CA 1
ATOM 713 C C . GLN A 1 97 ? 0.353 -6.234 -6.911 1.00 95.38 97 GLN A C 1
ATOM 715 O O . GLN A 1 97 ? 1.493 -6.156 -6.448 1.00 95.38 97 GLN A O 1
ATOM 720 N N . SER A 1 98 ? 0.113 -6.256 -8.217 1.00 91.69 98 SER A N 1
ATOM 721 C CA . SER A 1 98 ? 1.176 -6.218 -9.216 1.00 91.69 98 SER A CA 1
ATOM 722 C C . SER A 1 98 ? 0.937 -5.157 -10.280 1.00 91.69 98 SER A C 1
ATOM 724 O O . SER A 1 98 ? -0.200 -4.907 -10.666 1.00 91.69 98 SER A O 1
ATOM 726 N N . ALA A 1 99 ? 2.023 -4.578 -10.783 1.00 91.75 99 ALA A N 1
ATOM 727 C CA . ALA A 1 99 ? 2.034 -3.707 -11.950 1.00 91.75 99 ALA A CA 1
ATOM 728 C C . ALA A 1 99 ? 3.137 -4.145 -12.914 1.00 91.75 99 ALA A C 1
ATOM 730 O O . ALA A 1 99 ? 4.243 -4.510 -12.506 1.00 91.75 99 ALA A O 1
ATOM 731 N N . ASP A 1 100 ? 2.832 -4.078 -14.203 1.00 91.00 100 ASP A N 1
ATOM 732 C CA . ASP A 1 100 ? 3.756 -4.470 -15.256 1.00 91.00 100 ASP A CA 1
ATOM 733 C C . ASP A 1 100 ? 4.521 -3.257 -15.783 1.00 91.00 100 ASP A C 1
ATOM 735 O O . ASP A 1 100 ? 4.016 -2.133 -15.811 1.00 91.00 100 ASP A O 1
ATOM 739 N N . TYR A 1 101 ? 5.753 -3.491 -16.219 1.00 87.25 101 TYR A N 1
ATOM 740 C CA . TYR A 1 101 ? 6.595 -2.488 -16.851 1.00 87.25 101 TYR A CA 1
ATOM 741 C C . TYR A 1 101 ? 7.484 -3.125 -17.912 1.00 87.25 101 TYR A C 1
ATOM 743 O O . TYR A 1 101 ? 7.716 -4.333 -17.918 1.00 87.25 101 TYR A O 1
ATOM 751 N N . THR A 1 102 ? 7.981 -2.311 -18.837 1.00 86.81 102 THR A N 1
ATOM 752 C CA . THR A 1 102 ? 8.833 -2.781 -19.933 1.00 86.81 102 THR A CA 1
ATOM 753 C C . THR A 1 102 ? 10.235 -2.225 -19.771 1.00 86.81 102 THR A C 1
ATOM 755 O O . THR A 1 102 ? 10.409 -1.066 -19.400 1.00 86.81 102 THR A O 1
ATOM 758 N N . LEU A 1 103 ? 11.234 -3.054 -20.056 1.00 83.69 103 LEU A N 1
ATOM 759 C CA . LEU A 1 103 ? 12.622 -2.630 -20.140 1.00 83.69 103 LEU A CA 1
ATOM 760 C C . LEU A 1 103 ? 12.983 -2.239 -21.574 1.00 83.69 103 LEU A C 1
ATOM 762 O O . LEU A 1 103 ? 12.616 -2.920 -22.531 1.00 83.69 103 LEU A O 1
ATOM 766 N N . GLY A 1 104 ? 13.751 -1.163 -21.704 1.00 82.19 104 GLY A N 1
ATOM 767 C CA . GLY A 1 104 ? 14.400 -0.736 -22.938 1.00 82.19 104 GLY A CA 1
ATOM 768 C C . GLY A 1 104 ? 15.927 -0.764 -22.831 1.00 82.19 104 GLY A C 1
ATOM 769 O O . GLY A 1 104 ? 16.505 -1.291 -21.879 1.00 82.19 104 GLY A O 1
ATOM 770 N N . ALA A 1 105 ? 16.594 -0.146 -23.807 1.00 79.62 105 ALA A N 1
ATOM 771 C CA . ALA A 1 105 ? 18.058 -0.093 -23.888 1.00 79.62 105 ALA A CA 1
ATOM 772 C C . ALA A 1 105 ? 18.719 0.848 -22.855 1.00 79.62 105 ALA A C 1
ATOM 774 O O . ALA A 1 105 ? 19.936 0.825 -22.685 1.00 79.62 105 ALA A O 1
ATOM 775 N N . GLN A 1 106 ? 17.944 1.693 -22.170 1.00 84.62 106 GLN A N 1
ATOM 776 C CA . GLN A 1 106 ? 18.458 2.709 -21.251 1.00 84.62 106 GLN A CA 1
ATOM 777 C C . GLN A 1 106 ? 18.303 2.269 -19.793 1.00 84.62 106 GLN A C 1
ATOM 779 O O . GLN A 1 106 ? 17.192 2.169 -19.274 1.00 84.62 106 GLN A O 1
ATOM 784 N N . ALA A 1 107 ? 19.427 2.068 -19.101 1.00 84.31 107 ALA A N 1
ATOM 785 C CA . ALA A 1 107 ? 19.439 1.604 -17.713 1.00 84.31 107 ALA A CA 1
ATOM 786 C C . ALA A 1 107 ? 18.696 2.544 -16.742 1.00 84.31 107 ALA A C 1
ATOM 788 O O . ALA A 1 107 ? 17.997 2.063 -15.854 1.00 84.31 107 ALA A O 1
ATOM 789 N N . PHE A 1 108 ? 18.788 3.866 -16.930 1.00 88.56 108 PHE A N 1
ATOM 790 C CA . PHE A 1 108 ? 18.057 4.833 -16.101 1.00 88.56 108 PHE A CA 1
ATOM 791 C C . PHE A 1 108 ? 16.543 4.766 -16.321 1.00 88.56 108 PHE A C 1
ATOM 793 O O . PHE A 1 108 ? 15.792 4.701 -15.353 1.00 88.56 108 PHE A O 1
ATOM 800 N N . ALA A 1 109 ? 16.094 4.692 -17.578 1.00 88.75 109 ALA A N 1
ATOM 801 C CA . ALA A 1 109 ? 14.674 4.536 -17.896 1.00 88.75 109 ALA A CA 1
ATOM 802 C C . ALA A 1 109 ? 14.101 3.241 -17.298 1.00 88.75 109 ALA A C 1
ATOM 804 O O .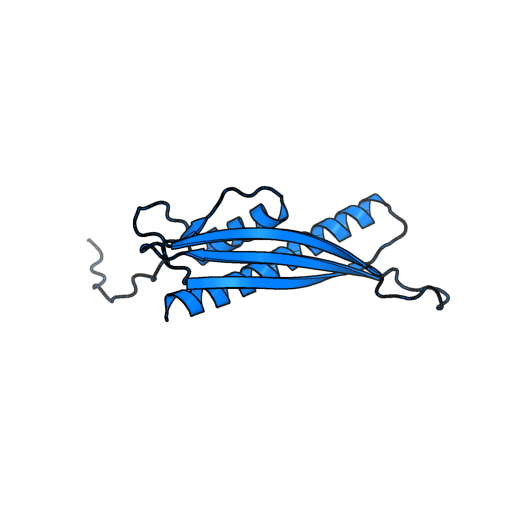 ALA A 1 109 ? 12.976 3.219 -16.811 1.00 88.75 109 ALA A O 1
ATOM 805 N N . ASN A 1 110 ? 14.903 2.175 -17.271 1.00 87.69 110 ASN A N 1
ATOM 806 C CA . ASN A 1 110 ? 14.525 0.895 -16.681 1.00 87.69 110 ASN A CA 1
ATOM 807 C C . ASN A 1 110 ? 14.342 0.967 -15.158 1.00 87.69 110 ASN A C 1
ATOM 809 O O . ASN A 1 110 ? 13.414 0.357 -14.626 1.00 87.69 110 ASN A O 1
ATOM 813 N N . GLN A 1 111 ? 15.222 1.689 -14.456 1.00 88.94 111 GLN A N 1
ATOM 814 C CA . GLN A 1 111 ? 15.100 1.902 -13.010 1.00 88.94 111 GLN A CA 1
ATOM 815 C C . GLN A 1 111 ? 13.865 2.743 -12.684 1.00 88.94 111 GLN A C 1
ATOM 817 O O . GLN A 1 111 ? 13.089 2.373 -11.806 1.00 88.94 111 GLN A O 1
ATOM 822 N N . GLU A 1 112 ? 13.646 3.813 -13.445 1.00 91.44 112 GLU A N 1
ATOM 823 C CA . GLU A 1 112 ? 12.488 4.690 -13.286 1.00 91.44 112 GLU A CA 1
ATOM 824 C C . GLU A 1 112 ? 11.174 3.949 -13.576 1.00 91.44 112 GLU A C 1
ATOM 826 O O . GLU A 1 112 ? 10.204 4.063 -12.831 1.00 91.44 112 GLU A O 1
ATOM 831 N N . ALA A 1 113 ? 11.142 3.109 -14.614 1.00 90.88 113 ALA A N 1
ATOM 832 C CA . ALA A 1 113 ? 9.992 2.264 -14.917 1.00 90.88 113 ALA A CA 1
ATOM 833 C C . ALA A 1 113 ? 9.696 1.262 -13.787 1.00 90.88 113 ALA A C 1
ATOM 835 O O . ALA A 1 113 ? 8.536 1.068 -13.426 1.00 90.88 113 ALA A O 1
ATOM 836 N N . ALA A 1 114 ? 10.732 0.660 -13.191 1.00 90.12 114 ALA A N 1
ATOM 837 C CA . ALA A 1 114 ? 10.572 -0.253 -12.062 1.00 90.12 114 ALA A CA 1
ATOM 838 C C . ALA A 1 114 ? 10.060 0.465 -10.801 1.00 90.12 114 ALA A C 1
ATOM 840 O O . ALA A 1 114 ? 9.173 -0.055 -10.123 1.00 90.12 114 ALA A O 1
ATOM 841 N N . ALA A 1 115 ? 10.583 1.659 -10.501 1.00 92.38 115 ALA A N 1
ATOM 842 C CA . ALA A 1 115 ? 10.134 2.474 -9.373 1.00 92.38 115 ALA A CA 1
ATOM 843 C C . ALA A 1 115 ? 8.668 2.899 -9.541 1.00 92.38 115 ALA A C 1
ATOM 845 O O . ALA A 1 115 ? 7.857 2.683 -8.640 1.00 92.38 115 ALA A O 1
ATOM 846 N N . ASN A 1 116 ? 8.300 3.395 -10.725 1.00 92.94 116 ASN A N 1
ATOM 847 C CA . ASN A 1 116 ? 6.921 3.760 -11.046 1.00 92.94 116 ASN A CA 1
ATOM 848 C C . ASN A 1 116 ? 5.967 2.559 -10.957 1.00 92.94 116 ASN A C 1
ATOM 850 O O . ASN A 1 116 ? 4.868 2.681 -10.417 1.00 92.94 116 ASN A O 1
ATOM 854 N N . ALA A 1 117 ? 6.383 1.379 -11.426 1.00 93.75 117 ALA A N 1
ATOM 855 C CA . ALA A 1 117 ? 5.591 0.159 -11.287 1.00 93.75 117 ALA A CA 1
ATOM 856 C C . ALA A 1 117 ? 5.386 -0.236 -9.818 1.00 93.75 117 ALA A C 1
ATOM 858 O O . ALA A 1 117 ? 4.279 -0.612 -9.435 1.00 93.75 117 ALA A O 1
ATOM 859 N N . ALA A 1 118 ? 6.421 -0.110 -8.984 1.00 93.25 118 ALA A N 1
ATOM 860 C CA . ALA A 1 118 ? 6.321 -0.385 -7.554 1.00 93.25 118 ALA A CA 1
ATOM 861 C C . ALA A 1 118 ? 5.376 0.600 -6.850 1.00 93.25 118 ALA A C 1
ATOM 863 O O . ALA A 1 118 ? 4.520 0.172 -6.076 1.00 93.25 118 ALA A O 1
ATOM 864 N N . GLU A 1 119 ? 5.460 1.898 -7.160 1.00 94.69 119 GLU A N 1
ATOM 865 C CA . GLU A 1 119 ? 4.540 2.898 -6.608 1.00 94.69 119 GLU A CA 1
ATOM 866 C C . GLU A 1 119 ? 3.092 2.673 -7.072 1.00 94.69 119 GLU A C 1
ATOM 868 O O . GLU A 1 119 ? 2.166 2.796 -6.271 1.00 94.69 119 GLU A O 1
ATOM 873 N N . ASN A 1 120 ? 2.874 2.302 -8.336 1.00 93.75 120 ASN A N 1
ATOM 874 C CA . ASN A 1 120 ? 1.538 1.997 -8.851 1.00 93.75 120 ASN A CA 1
ATOM 875 C C . ASN A 1 120 ? 0.942 0.746 -8.190 1.00 93.75 120 ASN A C 1
ATOM 877 O O . ASN A 1 120 ? -0.204 0.783 -7.745 1.00 93.75 120 ASN A O 1
ATOM 881 N N . ALA A 1 121 ? 1.722 -0.332 -8.052 1.00 93.81 121 ALA A N 1
ATOM 882 C CA . ALA A 1 121 ? 1.299 -1.524 -7.315 1.00 93.81 121 ALA A CA 1
ATOM 883 C C . ALA A 1 121 ? 0.985 -1.202 -5.845 1.00 93.81 121 ALA A C 1
ATOM 885 O O . ALA A 1 121 ? -0.021 -1.671 -5.316 1.00 93.81 121 ALA A O 1
ATOM 886 N N . ALA A 1 122 ? 1.798 -0.364 -5.195 1.00 93.06 122 ALA A N 1
ATOM 887 C CA . ALA A 1 122 ? 1.568 0.073 -3.821 1.00 93.06 122 ALA A CA 1
ATOM 888 C C . ALA A 1 122 ? 0.270 0.888 -3.671 1.00 93.06 122 ALA A C 1
ATOM 890 O O . ALA A 1 122 ? -0.471 0.672 -2.716 1.00 93.06 122 ALA A O 1
ATOM 891 N N . LYS A 1 123 ? -0.053 1.775 -4.623 1.00 94.06 123 LYS A N 1
ATOM 892 C CA . LYS A 1 123 ? -1.322 2.530 -4.631 1.00 94.06 123 LYS A CA 1
ATOM 893 C C . LYS A 1 123 ? -2.539 1.614 -4.790 1.00 94.06 123 LYS A C 1
ATOM 895 O O . LYS A 1 123 ? -3.493 1.731 -4.030 1.00 94.06 123 LYS A O 1
ATOM 900 N N . LEU A 1 124 ? -2.484 0.654 -5.717 1.00 94.00 124 LEU A N 1
ATOM 901 C CA . LEU A 1 124 ? -3.546 -0.353 -5.878 1.00 94.00 124 LEU A CA 1
ATOM 902 C C . LEU A 1 124 ? -3.717 -1.204 -4.611 1.00 94.00 124 LEU A C 1
ATOM 904 O O . LEU A 1 124 ? -4.832 -1.553 -4.211 1.00 94.00 124 LEU A O 1
ATOM 908 N N . LEU A 1 125 ? -2.602 -1.530 -3.953 1.00 94.00 125 LEU A N 1
ATOM 909 C CA . LEU A 1 125 ? -2.616 -2.262 -2.695 1.00 94.00 125 LEU A CA 1
ATOM 910 C C . LEU A 1 125 ? -3.245 -1.431 -1.577 1.00 94.00 125 LEU A C 1
ATOM 912 O O . LEU A 1 125 ? -4.056 -1.965 -0.828 1.00 94.00 125 LEU A O 1
ATOM 916 N N . ALA A 1 126 ? -2.945 -0.133 -1.501 1.00 93.38 126 ALA A N 1
ATOM 917 C CA . ALA A 1 126 ? -3.570 0.785 -0.553 1.00 93.38 126 ALA A CA 1
ATOM 918 C C . ALA A 1 126 ? -5.097 0.837 -0.728 1.00 93.38 126 ALA A C 1
ATOM 920 O O . ALA A 1 126 ? -5.822 0.772 0.262 1.00 93.38 126 ALA A O 1
ATOM 921 N N . ASP A 1 127 ? -5.604 0.842 -1.963 1.00 93.38 127 ASP A N 1
ATOM 922 C CA . ASP A 1 127 ? -7.049 0.770 -2.222 1.00 93.38 127 ASP A CA 1
ATOM 923 C C . ASP A 1 127 ? -7.682 -0.537 -1.730 1.00 93.38 127 ASP A C 1
ATOM 925 O O . ASP A 1 127 ? -8.777 -0.521 -1.163 1.00 93.38 127 ASP A O 1
ATOM 929 N N . THR A 1 128 ? -6.974 -1.656 -1.893 1.00 93.81 128 THR A N 1
ATOM 930 C CA . THR A 1 128 ? -7.414 -2.960 -1.372 1.00 93.81 128 THR A CA 1
ATOM 931 C C . THR A 1 128 ? -7.421 -2.951 0.159 1.00 93.81 128 THR A C 1
ATOM 933 O O . THR A 1 128 ? -8.419 -3.311 0.776 1.00 93.81 128 THR A O 1
ATOM 936 N N . ILE A 1 129 ? -6.340 -2.464 0.782 1.00 92.56 129 ILE A N 1
ATOM 937 C CA . ILE A 1 129 ? -6.217 -2.325 2.242 1.00 92.56 129 ILE A CA 1
ATOM 938 C C . ILE A 1 129 ? -7.334 -1.447 2.795 1.00 92.56 129 ILE A C 1
ATOM 940 O O . ILE A 1 129 ? -7.914 -1.769 3.827 1.00 92.56 129 ILE A O 1
ATOM 944 N N . ARG A 1 130 ? -7.659 -0.352 2.105 1.00 91.25 130 ARG A N 1
ATOM 945 C CA . ARG A 1 130 ? -8.747 0.542 2.487 1.00 91.25 130 ARG A CA 1
ATOM 946 C C . ARG A 1 130 ? -10.080 -0.195 2.534 1.00 91.25 130 ARG A C 1
ATOM 948 O O . ARG A 1 130 ? -10.833 -0.008 3.484 1.00 91.25 130 ARG A O 1
ATOM 955 N N . LEU A 1 131 ? -10.376 -0.995 1.511 1.00 91.50 131 LEU A N 1
ATOM 956 C CA . LEU A 1 131 ? -11.625 -1.746 1.443 1.00 91.50 131 LEU A CA 1
ATOM 957 C C . LEU A 1 131 ? -11.721 -2.765 2.585 1.00 91.50 131 LEU A C 1
ATOM 959 O O . LEU A 1 131 ? -12.740 -2.799 3.270 1.00 91.50 131 LEU A O 1
ATOM 963 N N . GLU A 1 132 ? -10.650 -3.521 2.831 1.00 90.88 132 GLU A N 1
ATOM 964 C CA . GLU A 1 132 ? -10.577 -4.492 3.932 1.00 90.88 132 GLU A CA 1
ATOM 965 C C . GLU A 1 132 ? -10.690 -3.814 5.304 1.00 90.88 132 GLU A C 1
ATOM 967 O O . GLU A 1 132 ? -11.430 -4.274 6.170 1.00 90.88 132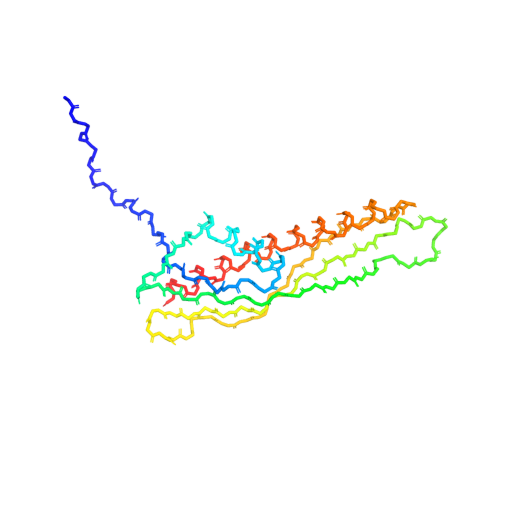 GLU A O 1
ATOM 972 N N . ALA A 1 133 ? -10.015 -2.677 5.499 1.00 87.31 133 ALA A N 1
ATOM 973 C CA . ALA A 1 133 ? -10.093 -1.919 6.742 1.00 87.31 133 ALA A CA 1
ATOM 974 C C . ALA A 1 133 ? -11.518 -1.410 7.000 1.00 87.31 133 ALA A C 1
ATOM 976 O O . ALA A 1 133 ? -12.037 -1.578 8.099 1.00 87.31 133 ALA A O 1
ATOM 977 N N . LEU A 1 134 ? -12.179 -0.839 5.986 1.00 88.31 134 LEU A N 1
ATOM 978 C CA . LEU A 1 134 ? -13.572 -0.399 6.100 1.00 88.31 134 LEU A CA 1
ATOM 979 C C . LEU A 1 134 ? -14.520 -1.569 6.381 1.00 88.31 134 LEU A C 1
ATOM 981 O O . LEU A 1 134 ? -15.403 -1.438 7.224 1.00 88.31 134 LEU A O 1
ATOM 985 N N . ALA A 1 135 ? -14.324 -2.712 5.720 1.00 88.00 135 ALA A N 1
ATOM 986 C CA . ALA A 1 135 ? -15.118 -3.912 5.966 1.00 88.00 135 ALA A CA 1
ATOM 987 C C . ALA A 1 135 ? -14.947 -4.426 7.406 1.00 88.00 135 ALA A C 1
ATOM 989 O O . ALA A 1 135 ? -15.930 -4.801 8.043 1.00 88.00 135 ALA A O 1
ATOM 990 N N . ALA A 1 136 ? -13.722 -4.395 7.935 1.00 86.44 136 ALA A N 1
ATOM 991 C CA . ALA A 1 136 ? -13.419 -4.812 9.301 1.00 86.44 136 ALA A CA 1
ATOM 992 C C . ALA A 1 136 ? -13.997 -3.870 10.370 1.00 86.44 136 ALA A C 1
ATOM 994 O O . ALA A 1 136 ? -14.317 -4.323 11.461 1.00 86.44 136 ALA A O 1
ATOM 995 N N . LEU A 1 137 ? -14.146 -2.577 10.067 1.00 80.25 137 LEU A N 1
ATOM 996 C CA . LEU A 1 137 ? -14.666 -1.566 11.000 1.00 80.25 137 LEU A CA 1
ATOM 997 C C . LEU A 1 137 ? -16.194 -1.524 11.097 1.00 80.25 137 LEU A C 1
ATOM 999 O O . LEU A 1 137 ? -16.728 -0.983 12.060 1.00 80.25 137 LEU A O 1
ATOM 1003 N N . VAL A 1 138 ? -16.896 -2.027 10.081 1.00 79.31 138 VAL A N 1
ATOM 1004 C CA . VAL A 1 138 ? -18.370 -2.088 10.059 1.00 79.31 138 VAL A CA 1
ATOM 1005 C C . VAL A 1 138 ? -18.895 -3.366 10.729 1.00 79.31 138 VAL A C 1
ATOM 1007 O O . VAL A 1 138 ? -20.093 -3.474 10.990 1.00 79.31 138 VAL A O 1
ATOM 1010 N N . ARG A 1 139 ? -18.015 -4.336 10.988 1.00 57.91 139 ARG A N 1
ATOM 1011 C CA . ARG A 1 139 ? -18.359 -5.616 11.604 1.00 57.91 139 ARG A CA 1
ATOM 1012 C C . ARG A 1 139 ? -18.494 -5.507 13.118 1.00 57.91 139 ARG A C 1
ATOM 1014 O O . ARG A 1 139 ? -19.407 -6.188 13.636 1.00 57.91 139 ARG A O 1
#

pLDDT: mean 82.37, std 15.83, range [38.34, 95.56]

Radius of gyration: 19.75 Å; chains: 1; bounding box: 49×55×54 Å

Foldseek 3Di:
DDDDDDPDPPPPPLQAEAEDDDPDPLSVLLVVLLCVVSNYHPDLQHKYKYKDKDKDKDFPDDPPDPDDQRKMKIKMKIWMWIAGSVRHTLDTDIDMFIFMFTDDPDPVVRVVRNVVRSSVRSSVRSVVVNVSNVVSVVD